Protein AF-A0A3V3GNU5-F1 (afdb_monomer_lite)

Structure (mmCIF, N/CA/C/O backbone):
data_AF-A0A3V3GNU5-F1
#
_entry.id   AF-A0A3V3GNU5-F1
#
loop_
_atom_site.group_PDB
_atom_site.id
_atom_site.type_symbol
_atom_site.label_atom_id
_atom_site.label_alt_id
_atom_site.label_comp_id
_atom_site.label_asym_id
_atom_site.label_entity_id
_atom_site.label_seq_id
_atom_site.pdbx_PDB_ins_code
_atom_site.Cartn_x
_atom_site.Cartn_y
_atom_site.Cartn_z
_atom_site.occupancy
_atom_site.B_iso_or_equiv
_atom_site.auth_seq_id
_atom_site.auth_comp_id
_atom_site.auth_asym_id
_atom_site.auth_atom_id
_atom_site.pdbx_PDB_model_num
ATOM 1 N N . MET A 1 1 ? -34.454 -14.875 -0.988 1.00 63.06 1 MET A N 1
ATOM 2 C CA . MET A 1 1 ? -33.173 -14.876 -0.241 1.00 63.06 1 MET A CA 1
ATOM 3 C C . MET A 1 1 ? -32.065 -14.108 -0.968 1.00 63.06 1 MET A C 1
ATOM 5 O O . MET A 1 1 ? -31.448 -13.253 -0.353 1.00 63.06 1 MET A O 1
ATOM 9 N N . TRP A 1 2 ? -31.882 -14.303 -2.279 1.00 71.31 2 TRP A N 1
ATOM 10 C CA . TRP A 1 2 ? -30.849 -13.637 -3.097 1.00 71.31 2 TRP A CA 1
ATOM 11 C C . TRP A 1 2 ? -30.846 -12.102 -3.093 1.00 71.31 2 TRP A C 1
ATOM 13 O O . TRP A 1 2 ? -29.785 -11.491 -3.076 1.00 71.31 2 TRP A O 1
ATOM 23 N N . ARG A 1 3 ? -32.023 -11.467 -3.045 1.00 79.31 3 ARG A N 1
ATOM 24 C CA . ARG A 1 3 ? -32.149 -9.998 -3.030 1.00 79.31 3 ARG A CA 1
ATOM 25 C C . ARG A 1 3 ? -31.471 -9.348 -1.818 1.00 79.31 3 ARG A C 1
ATOM 27 O O . ARG A 1 3 ? -30.865 -8.295 -1.956 1.00 79.31 3 ARG A O 1
ATOM 34 N N . LYS A 1 4 ? -31.556 -10.004 -0.655 1.00 80.81 4 LYS A N 1
ATOM 35 C CA . LYS A 1 4 ? -30.975 -9.520 0.603 1.00 80.81 4 LYS A CA 1
ATOM 36 C C . LYS A 1 4 ? -29.449 -9.646 0.588 1.00 80.81 4 LYS A C 1
ATOM 38 O O . LYS A 1 4 ? -28.765 -8.684 0.896 1.00 80.81 4 LYS A O 1
ATOM 43 N N . VAL A 1 5 ? -28.937 -10.780 0.105 1.00 81.62 5 VAL A N 1
ATOM 44 C CA . VAL A 1 5 ? -27.493 -11.013 -0.078 1.00 81.62 5 VAL A CA 1
ATOM 45 C C . VAL A 1 5 ? -26.883 -10.007 -1.062 1.00 81.62 5 VAL A C 1
ATOM 47 O O . VAL A 1 5 ? -25.826 -9.451 -0.794 1.00 81.62 5 VAL A O 1
ATOM 50 N N . LEU A 1 6 ? -27.566 -9.712 -2.175 1.00 79.62 6 LEU A N 1
ATOM 51 C CA . LEU A 1 6 ? -27.132 -8.695 -3.143 1.00 79.62 6 LEU A CA 1
ATOM 52 C C . LEU A 1 6 ? -27.126 -7.276 -2.557 1.00 79.62 6 LEU A C 1
ATOM 54 O O . LEU A 1 6 ? -26.189 -6.521 -2.807 1.00 79.62 6 LEU A O 1
ATOM 58 N N . GLN A 1 7 ? -28.140 -6.912 -1.767 1.00 81.44 7 GLN A N 1
ATOM 59 C CA . GLN A 1 7 ? -28.163 -5.623 -1.067 1.00 81.44 7 GLN A CA 1
ATOM 60 C C . GLN A 1 7 ? -27.045 -5.510 -0.027 1.00 81.44 7 GLN A C 1
ATOM 62 O O . GLN A 1 7 ? -26.388 -4.476 0.046 1.00 81.44 7 GLN A O 1
ATOM 67 N N . GLU A 1 8 ? -26.802 -6.565 0.750 1.00 79.69 8 GLU A N 1
ATOM 68 C CA . GLU A 1 8 ? -25.730 -6.600 1.748 1.00 79.69 8 GLU A CA 1
ATOM 69 C C . GLU A 1 8 ? -24.344 -6.538 1.089 1.00 79.69 8 GLU A C 1
ATOM 71 O O . GLU A 1 8 ? -23.485 -5.790 1.554 1.00 79.69 8 GLU A O 1
ATOM 76 N N . ALA A 1 9 ? -24.142 -7.232 -0.035 1.00 74.69 9 ALA A N 1
ATOM 77 C CA . ALA A 1 9 ? -22.909 -7.159 -0.818 1.00 74.69 9 ALA A CA 1
ATOM 78 C C . ALA A 1 9 ? -22.677 -5.75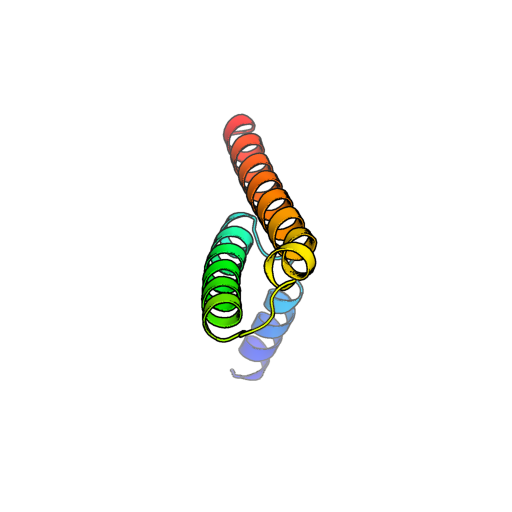7 -1.409 1.00 74.69 9 ALA A C 1
ATOM 80 O O . ALA A 1 9 ? -21.575 -5.221 -1.299 1.00 74.69 9 ALA A O 1
ATOM 81 N N . GLY A 1 10 ? -23.718 -5.131 -1.971 1.00 75.75 10 GLY A N 1
ATOM 82 C CA . GLY A 1 10 ? -23.641 -3.762 -2.491 1.00 75.75 10 GLY A CA 1
ATOM 83 C C . GLY A 1 10 ? -23.376 -2.718 -1.401 1.00 75.75 10 GLY A C 1
ATOM 84 O O . GLY A 1 10 ? -22.609 -1.780 -1.605 1.00 75.75 10 GLY A O 1
ATOM 85 N N . ALA A 1 11 ? -23.952 -2.898 -0.211 1.00 74.00 11 ALA A N 1
ATOM 86 C CA . ALA A 1 11 ? -23.671 -2.041 0.939 1.00 74.00 11 ALA A CA 1
ATOM 87 C C . ALA A 1 11 ? -22.253 -2.264 1.495 1.0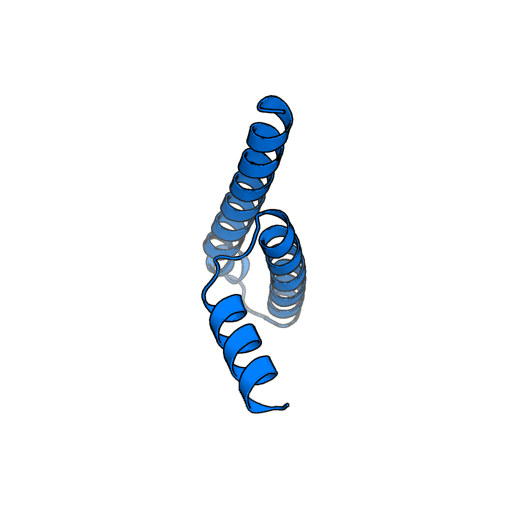0 74.00 11 ALA A C 1
ATOM 89 O O . ALA A 1 11 ? -21.605 -1.319 1.943 1.00 74.00 11 ALA A O 1
ATOM 90 N N . ALA A 1 12 ? -21.745 -3.499 1.460 1.00 65.69 12 ALA A N 1
ATOM 91 C CA . ALA A 1 12 ? -20.382 -3.813 1.873 1.00 65.69 12 ALA A CA 1
ATOM 92 C C . ALA A 1 12 ? -19.339 -3.213 0.919 1.00 65.69 12 ALA A C 1
ATOM 94 O O . ALA A 1 12 ? -18.342 -2.675 1.393 1.00 65.69 12 ALA A O 1
ATOM 95 N N . SER A 1 13 ? -19.591 -3.217 -0.396 1.00 67.81 13 SER A N 1
ATOM 96 C CA . SER A 1 13 ? -18.681 -2.614 -1.383 1.00 67.81 13 SER A CA 1
ATOM 97 C C . SER A 1 13 ? -18.598 -1.088 -1.300 1.00 67.81 13 SER A C 1
ATOM 99 O O . SER A 1 13 ? -17.669 -0.498 -1.838 1.00 67.81 13 SER A O 1
ATOM 101 N N . GLN A 1 14 ? -19.567 -0.440 -0.648 1.00 77.38 14 GLN A N 1
ATOM 102 C CA . GLN A 1 14 ? -19.572 1.011 -0.432 1.00 77.38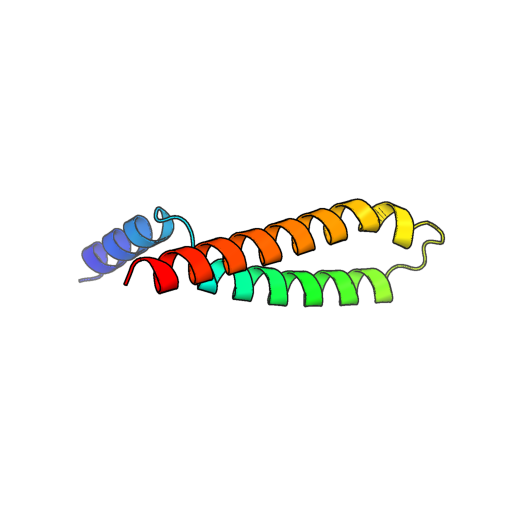 14 GLN A CA 1
ATOM 103 C C . GLN A 1 14 ? -18.759 1.436 0.794 1.00 77.38 14 GLN A C 1
ATOM 105 O O . GLN A 1 14 ? -18.474 2.622 0.959 1.00 77.38 14 GLN A O 1
ATOM 110 N N . LYS A 1 15 ? -18.390 0.496 1.672 1.00 80.44 15 LYS A N 1
ATOM 111 C CA . LYS A 1 15 ? -17.564 0.816 2.835 1.00 80.44 15 LYS A CA 1
ATOM 112 C C . LYS A 1 15 ? -16.107 0.950 2.393 1.00 80.44 15 LYS A C 1
ATOM 114 O O . LYS A 1 15 ? -15.617 0.080 1.673 1.00 80.44 15 LYS A O 1
ATOM 119 N N . PRO A 1 16 ? -15.395 2.002 2.831 1.00 84.12 16 PRO A N 1
ATOM 120 C CA . PRO A 1 16 ? -13.967 2.090 2.582 1.00 84.12 16 PRO A CA 1
ATOM 121 C C . PRO A 1 16 ? -13.264 0.888 3.220 1.00 84.12 16 PRO A C 1
ATOM 123 O O . PRO A 1 16 ? -13.611 0.473 4.329 1.00 84.12 16 PRO A O 1
ATOM 126 N N . ALA A 1 17 ? -12.276 0.338 2.513 1.00 89.50 17 ALA A N 1
ATOM 127 C CA . ALA A 1 17 ? -11.483 -0.780 3.007 1.00 89.50 17 ALA A CA 1
ATOM 128 C C . ALA A 1 17 ? -10.842 -0.426 4.357 1.00 89.50 17 ALA A C 1
ATOM 130 O O . ALA A 1 17 ? -10.274 0.664 4.517 1.00 89.50 17 ALA A O 1
ATOM 131 N N . THR A 1 18 ? -10.910 -1.350 5.318 1.00 92.94 18 THR A N 1
ATOM 132 C CA . THR A 1 18 ? -10.253 -1.158 6.616 1.00 92.94 18 THR A CA 1
ATOM 133 C C . THR A 1 18 ? -8.736 -1.056 6.433 1.00 92.94 18 THR A C 1
ATOM 135 O O . THR A 1 18 ? -8.205 -1.525 5.420 1.00 92.94 18 THR A O 1
ATOM 138 N N . PRO A 1 19 ? -8.000 -0.472 7.392 1.00 95.06 19 PRO A N 1
ATOM 139 C CA . PRO A 1 19 ? -6.543 -0.409 7.313 1.00 95.06 19 PRO A CA 1
ATOM 140 C C . PRO A 1 19 ? -5.887 -1.777 7.059 1.00 95.06 19 PRO A C 1
ATOM 142 O O . PRO A 1 19 ? -4.982 -1.876 6.239 1.00 95.06 19 PRO A O 1
ATOM 145 N N . GLU A 1 20 ? -6.388 -2.848 7.680 1.00 95.38 20 GLU A N 1
ATOM 146 C CA . GLU A 1 20 ? -5.897 -4.219 7.488 1.00 95.38 20 GLU A CA 1
ATOM 147 C C . GLU A 1 20 ? -6.164 -4.733 6.073 1.00 95.38 20 GLU A C 1
ATOM 149 O O . GLU A 1 20 ? -5.281 -5.315 5.447 1.00 95.38 20 GLU A O 1
ATOM 154 N N . GLN A 1 21 ? -7.365 -4.483 5.543 1.00 94.00 21 GLN A N 1
ATOM 155 C CA . GLN A 1 21 ? -7.702 -4.842 4.166 1.00 94.00 21 GLN A CA 1
ATOM 156 C C . GLN A 1 21 ? -6.801 -4.107 3.172 1.00 94.00 21 GLN A C 1
ATOM 158 O O . GLN A 1 21 ? -6.312 -4.718 2.225 1.00 94.00 21 GLN A O 1
ATOM 163 N N . ARG A 1 22 ? -6.512 -2.821 3.412 1.00 95.25 22 ARG A N 1
ATOM 164 C CA . ARG A 1 22 ? -5.582 -2.059 2.568 1.00 95.25 22 ARG A CA 1
ATOM 165 C C . ARG A 1 22 ? -4.168 -2.633 2.610 1.00 95.25 22 ARG A C 1
ATOM 167 O O . ARG A 1 22 ? -3.538 -2.704 1.563 1.00 95.25 22 ARG A O 1
ATOM 174 N N . LEU A 1 23 ? -3.684 -3.094 3.766 1.00 96.06 23 LEU A N 1
ATOM 175 C CA . LEU A 1 23 ? -2.369 -3.746 3.862 1.00 96.06 23 LEU A CA 1
ATOM 176 C C . LEU A 1 23 ? -2.292 -5.031 3.030 1.00 96.06 23 LEU A C 1
ATOM 178 O O . LEU A 1 23 ? -1.292 -5.242 2.348 1.00 96.06 23 LEU A O 1
ATOM 182 N N . ILE A 1 24 ? -3.349 -5.847 3.028 1.00 95.56 24 ILE A N 1
ATOM 183 C CA . ILE A 1 24 ? -3.432 -7.033 2.159 1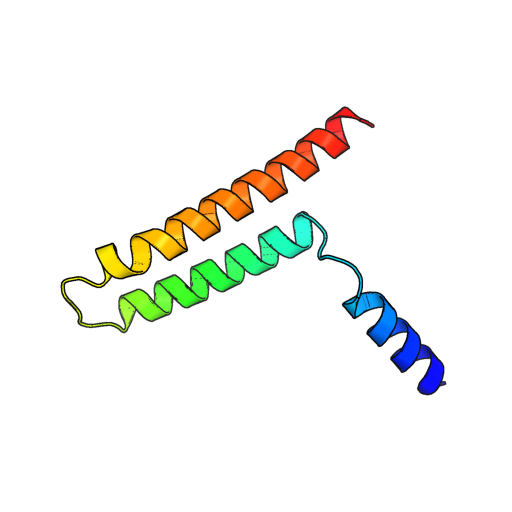.00 95.56 24 ILE A CA 1
ATOM 184 C C . ILE A 1 24 ? -3.386 -6.608 0.684 1.00 95.56 24 ILE A C 1
ATOM 186 O O . ILE A 1 24 ? -2.580 -7.126 -0.084 1.00 95.56 24 ILE A O 1
ATOM 190 N N . MET A 1 25 ? -4.182 -5.604 0.302 1.00 93.50 25 MET A N 1
ATOM 191 C CA . MET A 1 25 ? -4.205 -5.087 -1.071 1.00 93.50 25 MET A CA 1
ATOM 192 C C . MET A 1 25 ? -2.841 -4.531 -1.514 1.00 93.50 25 MET A C 1
ATOM 194 O O . MET A 1 25 ? -2.428 -4.759 -2.651 1.00 93.50 25 MET A O 1
ATOM 198 N N . TYR A 1 26 ? -2.121 -3.821 -0.639 1.00 96.44 26 TYR A N 1
ATOM 199 C CA . TYR A 1 26 ? -0.774 -3.325 -0.939 1.00 96.44 26 TYR A CA 1
ATOM 200 C C . TYR A 1 26 ? 0.239 -4.465 -1.081 1.00 96.44 26 TYR A C 1
ATOM 202 O O . TYR A 1 26 ? 1.071 -4.414 -1.987 1.00 96.44 26 TYR A O 1
ATOM 210 N N . ALA A 1 27 ? 0.146 -5.516 -0.262 1.00 94.44 27 ALA A N 1
ATOM 211 C CA . ALA A 1 27 ? 0.999 -6.695 -0.395 1.00 94.44 27 ALA A CA 1
ATOM 212 C C . ALA A 1 27 ? 0.792 -7.402 -1.748 1.00 94.44 27 ALA A C 1
ATOM 214 O O . ALA A 1 27 ? 1.768 -7.719 -2.437 1.00 94.44 27 ALA A O 1
ATOM 215 N N . ASP A 1 28 ? -0.462 -7.571 -2.174 1.00 94.62 28 ASP A N 1
ATOM 216 C CA . ASP A 1 28 ? -0.793 -8.142 -3.483 1.00 94.62 28 ASP A CA 1
ATOM 217 C C . ASP A 1 28 ? -0.266 -7.267 -4.628 1.00 94.62 28 ASP A C 1
ATOM 219 O O . ASP A 1 28 ? 0.393 -7.757 -5.554 1.00 94.62 28 ASP A O 1
ATOM 223 N N . LEU A 1 29 ? -0.490 -5.951 -4.545 1.00 92.56 29 LEU A N 1
ATOM 224 C CA . LEU A 1 29 ? -0.017 -4.997 -5.546 1.00 92.56 29 LEU A CA 1
ATOM 225 C C . LEU A 1 29 ? 1.514 -4.987 -5.639 1.00 92.56 29 LEU A C 1
ATOM 227 O O . LEU A 1 29 ? 2.056 -5.007 -6.743 1.00 92.56 29 LEU A O 1
ATOM 231 N N . ARG A 1 30 ? 2.223 -5.040 -4.507 1.00 94.50 30 ARG A N 1
ATOM 232 C CA . ARG A 1 30 ? 3.687 -5.169 -4.460 1.00 94.50 30 ARG A CA 1
ATOM 233 C C . ARG A 1 30 ? 4.145 -6.405 -5.237 1.00 94.50 30 ARG A C 1
ATOM 235 O O . ARG A 1 30 ? 5.036 -6.291 -6.076 1.00 94.50 30 ARG A O 1
ATOM 242 N N . GLY A 1 31 ? 3.486 -7.551 -5.053 1.00 91.69 31 GLY A N 1
ATOM 243 C CA . GLY A 1 31 ? 3.768 -8.773 -5.815 1.00 91.69 31 GLY A CA 1
ATOM 244 C C . GLY A 1 31 ? 3.550 -8.625 -7.328 1.00 91.69 31 GLY A C 1
ATOM 245 O O . GLY A 1 31 ? 4.377 -9.082 -8.124 1.00 91.69 31 GLY A O 1
ATOM 246 N N . VAL A 1 32 ? 2.469 -7.956 -7.742 1.00 89.25 32 VAL A N 1
ATOM 247 C CA . VAL A 1 32 ? 2.191 -7.652 -9.159 1.00 89.25 32 VAL A CA 1
ATOM 248 C C . VAL A 1 32 ? 3.279 -6.756 -9.752 1.00 89.25 32 VAL A C 1
ATOM 250 O O . VAL A 1 32 ? 3.821 -7.065 -10.815 1.00 89.25 32 VAL A O 1
ATOM 253 N N . LEU A 1 33 ? 3.645 -5.682 -9.054 1.00 89.69 33 LEU A N 1
ATOM 254 C CA . LEU A 1 33 ? 4.661 -4.733 -9.507 1.00 89.69 33 LEU A CA 1
ATOM 255 C C . LEU A 1 33 ? 6.042 -5.389 -9.605 1.00 89.69 33 LEU A C 1
ATOM 257 O O . LEU A 1 33 ? 6.752 -5.171 -10.586 1.00 89.69 33 LEU A O 1
ATOM 261 N N . THR A 1 34 ? 6.411 -6.259 -8.661 1.00 90.50 34 THR A N 1
ATOM 262 C CA . THR A 1 34 ? 7.660 -7.032 -8.738 1.00 90.50 34 THR A CA 1
ATOM 263 C C . THR A 1 34 ? 7.701 -7.914 -9.989 1.00 90.50 34 THR A C 1
ATOM 265 O O . THR A 1 34 ? 8.707 -7.916 -10.704 1.00 90.50 34 THR A O 1
ATOM 268 N N . LYS A 1 35 ? 6.604 -8.613 -10.315 1.00 87.38 35 LYS A N 1
ATOM 269 C CA . LYS A 1 35 ? 6.505 -9.408 -11.553 1.00 87.38 35 LYS A CA 1
ATOM 270 C C . LYS A 1 35 ? 6.594 -8.528 -12.803 1.00 87.38 35 LYS A C 1
ATOM 272 O O . LYS A 1 35 ? 7.304 -8.876 -13.744 1.00 87.38 35 LYS A O 1
ATOM 277 N N . ALA A 1 36 ? 5.919 -7.379 -12.810 1.00 84.31 36 ALA A N 1
ATOM 278 C CA . ALA A 1 36 ? 5.966 -6.431 -13.922 1.00 84.31 36 ALA A CA 1
ATOM 279 C C . ALA A 1 36 ? 7.395 -5.916 -14.171 1.00 84.31 36 ALA A C 1
ATOM 281 O O . ALA A 1 36 ? 7.865 -5.903 -15.311 1.00 84.31 36 ALA A O 1
ATOM 282 N N . VAL A 1 37 ? 8.128 -5.574 -13.107 1.00 85.44 37 VAL A N 1
ATOM 283 C CA . VAL A 1 37 ? 9.529 -5.137 -13.195 1.00 85.44 37 VAL A CA 1
ATOM 284 C C . VAL A 1 37 ? 10.429 -6.245 -13.740 1.00 85.44 37 VAL A C 1
ATOM 286 O O . VAL A 1 37 ? 11.275 -5.962 -14.592 1.00 85.44 37 VAL A O 1
ATOM 289 N N . ALA A 1 38 ? 10.257 -7.491 -13.292 1.00 84.19 38 ALA A N 1
ATOM 290 C CA . ALA A 1 38 ? 11.037 -8.630 -13.783 1.00 84.19 38 ALA A CA 1
ATOM 291 C C . ALA A 1 38 ? 10.816 -8.880 -15.285 1.00 84.19 38 ALA A C 1
ATOM 293 O O . ALA A 1 38 ? 11.769 -9.151 -16.014 1.00 84.19 38 ALA A O 1
ATOM 294 N N . ASN A 1 39 ? 9.582 -8.703 -15.761 1.00 81.81 39 ASN A N 1
ATOM 295 C CA . ASN A 1 39 ? 9.210 -8.945 -17.156 1.00 81.81 39 ASN A CA 1
ATOM 296 C C . ASN A 1 39 ? 9.491 -7.763 -18.102 1.00 81.81 39 ASN A C 1
ATOM 298 O O . ASN A 1 39 ? 9.395 -7.914 -19.318 1.00 81.81 39 ASN A O 1
ATOM 302 N N . THR A 1 40 ? 9.868 -6.594 -17.577 1.00 77.62 40 THR A N 1
ATOM 303 C CA . THR A 1 40 ? 10.141 -5.400 -18.390 1.00 77.62 40 THR A CA 1
ATOM 304 C C . THR A 1 40 ? 11.640 -5.266 -18.682 1.00 77.62 40 THR A C 1
ATOM 306 O O . THR A 1 40 ? 12.457 -5.145 -17.764 1.00 77.62 40 THR A O 1
ATOM 309 N N . ARG A 1 41 ? 12.021 -5.239 -19.967 1.00 74.00 41 ARG A N 1
ATOM 310 C CA . ARG A 1 41 ? 13.421 -5.112 -20.440 1.00 74.00 41 ARG A CA 1
ATOM 311 C C . ARG A 1 41 ? 13.914 -3.660 -20.592 1.00 74.00 41 ARG A C 1
ATOM 313 O O . ARG A 1 41 ? 14.905 -3.425 -21.268 1.00 74.00 41 ARG A O 1
ATOM 320 N N . HIS A 1 42 ? 13.233 -2.688 -19.983 1.00 79.31 42 HIS A N 1
ATOM 321 C CA . HIS A 1 42 ? 13.523 -1.264 -20.177 1.00 79.31 42 HIS A CA 1
ATOM 322 C C . HIS A 1 42 ? 14.535 -0.712 -19.162 1.00 79.31 42 HIS A C 1
ATOM 324 O O . HIS A 1 42 ? 14.433 -0.960 -17.961 1.00 79.31 42 HIS A O 1
ATOM 330 N N . ASN A 1 43 ? 15.471 0.096 -19.651 1.00 71.44 43 ASN A N 1
ATOM 331 C CA . ASN A 1 43 ? 16.627 0.633 -18.927 1.00 71.44 43 ASN A CA 1
ATOM 332 C C . ASN A 1 43 ? 16.191 1.646 -17.851 1.00 71.44 43 ASN A C 1
ATOM 334 O O . ASN A 1 43 ? 16.767 1.705 -16.773 1.00 71.44 43 ASN A O 1
ATOM 338 N N . GLN A 1 44 ? 15.123 2.401 -18.132 1.00 72.94 44 GLN A N 1
ATOM 339 C CA . GLN A 1 44 ? 14.545 3.423 -17.243 1.00 72.94 44 GLN A CA 1
ATOM 340 C C . GLN A 1 44 ? 13.355 2.911 -16.410 1.00 72.94 44 GLN A C 1
ATOM 342 O O . GLN A 1 44 ? 12.626 3.694 -15.806 1.00 72.94 44 GLN A O 1
ATOM 347 N N . LYS A 1 45 ? 13.122 1.589 -16.359 1.00 79.31 45 LYS A N 1
ATOM 348 C CA . LYS A 1 45 ? 11.970 1.029 -15.626 1.00 79.31 45 LYS A CA 1
ATOM 349 C C . LYS A 1 45 ? 11.998 1.357 -14.133 1.00 79.31 45 LYS A C 1
ATOM 351 O O . LYS A 1 45 ? 10.947 1.533 -13.534 1.00 79.31 45 LYS A O 1
ATOM 356 N N . ALA A 1 46 ? 13.189 1.428 -13.537 1.00 75.44 46 ALA A N 1
ATOM 357 C CA . ALA A 1 46 ? 13.338 1.732 -12.118 1.00 75.44 46 ALA A CA 1
ATOM 358 C C . ALA A 1 46 ? 12.827 3.145 -11.800 1.00 75.44 46 ALA A C 1
ATOM 360 O O . ALA A 1 46 ? 12.092 3.331 -10.837 1.00 75.44 46 ALA A O 1
ATOM 361 N N . GLU A 1 47 ? 13.149 4.107 -12.664 1.00 77.44 47 GLU A N 1
ATOM 362 C CA . GLU A 1 47 ? 12.739 5.504 -12.537 1.00 77.44 47 GLU A CA 1
ATOM 363 C C . GLU A 1 47 ? 11.235 5.671 -12.792 1.00 77.44 47 GLU A C 1
ATOM 365 O O . GLU A 1 47 ? 10.533 6.287 -11.994 1.00 77.44 47 GLU A O 1
ATOM 370 N N . ALA A 1 48 ? 10.703 5.003 -13.822 1.00 77.94 48 ALA A N 1
ATOM 371 C CA . ALA A 1 48 ? 9.266 4.983 -14.106 1.00 77.94 48 ALA A CA 1
ATOM 372 C C . ALA A 1 48 ? 8.434 4.365 -12.963 1.00 77.94 48 ALA A C 1
ATOM 374 O O . ALA A 1 48 ? 7.311 4.792 -12.700 1.00 77.94 48 ALA A O 1
ATOM 375 N N . MET A 1 49 ? 8.984 3.374 -12.258 1.00 87.12 49 MET A N 1
ATOM 376 C CA . MET A 1 49 ? 8.30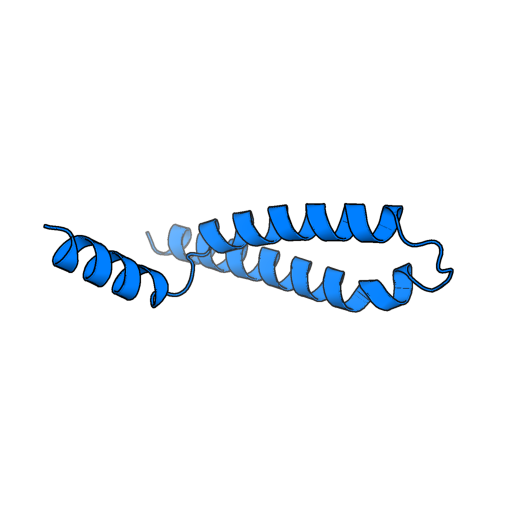7 2.702 -11.146 1.00 87.12 49 MET A CA 1
ATOM 377 C C . MET A 1 49 ? 8.483 3.416 -9.803 1.00 87.12 49 MET A C 1
ATOM 379 O O . MET A 1 49 ? 7.746 3.113 -8.865 1.00 87.12 49 MET A O 1
ATOM 383 N N . ALA A 1 50 ? 9.427 4.356 -9.690 1.00 87.00 50 ALA A N 1
ATOM 384 C CA . ALA A 1 50 ? 9.767 5.011 -8.427 1.00 87.00 50 ALA A CA 1
ATOM 385 C C . ALA A 1 50 ? 8.553 5.697 -7.783 1.00 87.00 50 ALA A C 1
ATOM 387 O O . ALA A 1 50 ? 8.334 5.579 -6.577 1.00 87.00 50 ALA A O 1
ATOM 388 N N . TYR A 1 51 ? 7.718 6.348 -8.598 1.00 87.81 51 TYR A N 1
ATOM 389 C CA . TYR A 1 51 ? 6.483 6.974 -8.130 1.00 87.81 51 TYR A CA 1
ATOM 390 C C . TYR A 1 51 ? 5.505 5.957 -7.528 1.00 87.81 51 TYR A C 1
ATOM 392 O O . TYR A 1 51 ? 4.963 6.178 -6.447 1.00 87.81 51 TYR A O 1
ATOM 400 N N . ILE A 1 52 ? 5.316 4.818 -8.200 1.00 90.12 52 ILE A N 1
ATOM 401 C CA . ILE A 1 52 ? 4.379 3.778 -7.760 1.00 90.12 52 ILE A CA 1
ATOM 402 C C . ILE A 1 52 ? 4.861 3.150 -6.451 1.00 90.12 52 ILE A C 1
ATOM 404 O O . ILE A 1 52 ? 4.063 2.950 -5.536 1.00 90.12 52 ILE A O 1
ATOM 408 N N . TRP A 1 53 ? 6.164 2.887 -6.331 1.00 92.88 53 TRP A N 1
ATOM 409 C CA . TRP A 1 53 ? 6.746 2.372 -5.094 1.00 92.88 53 TRP A CA 1
ATOM 410 C C . TRP A 1 53 ? 6.595 3.354 -3.931 1.00 92.88 53 TRP A C 1
ATOM 412 O O . TRP A 1 53 ? 6.150 2.955 -2.858 1.00 92.88 53 TRP A O 1
ATOM 422 N N . SER A 1 54 ? 6.874 4.639 -4.159 1.00 92.81 54 SER A N 1
ATOM 423 C CA . SER A 1 54 ? 6.697 5.689 -3.149 1.00 92.81 54 SER A CA 1
ATOM 424 C C . SER A 1 54 ? 5.241 5.803 -2.682 1.00 92.81 54 SER A C 1
ATOM 426 O O . SER A 1 54 ? 4.966 5.866 -1.482 1.00 92.81 54 SER A O 1
ATOM 428 N N . TRP A 1 55 ? 4.290 5.756 -3.620 1.00 93.31 55 TRP A N 1
ATOM 429 C CA . TRP A 1 55 ? 2.861 5.766 -3.307 1.00 93.31 55 TRP A CA 1
ATOM 430 C C . TRP A 1 55 ? 2.443 4.549 -2.470 1.00 93.31 55 TRP A C 1
ATOM 432 O O . TRP A 1 55 ? 1.730 4.699 -1.476 1.00 93.31 55 TRP A O 1
ATOM 442 N N . LEU A 1 56 ? 2.934 3.359 -2.828 1.00 95.44 56 LEU A N 1
ATOM 443 C CA . LEU A 1 56 ? 2.659 2.122 -2.101 1.00 95.44 56 LEU A CA 1
ATOM 444 C C . LEU A 1 56 ? 3.186 2.185 -0.658 1.00 95.44 56 LEU A C 1
ATOM 446 O O . LEU A 1 56 ? 2.445 1.906 0.283 1.00 95.44 56 LEU A O 1
ATOM 45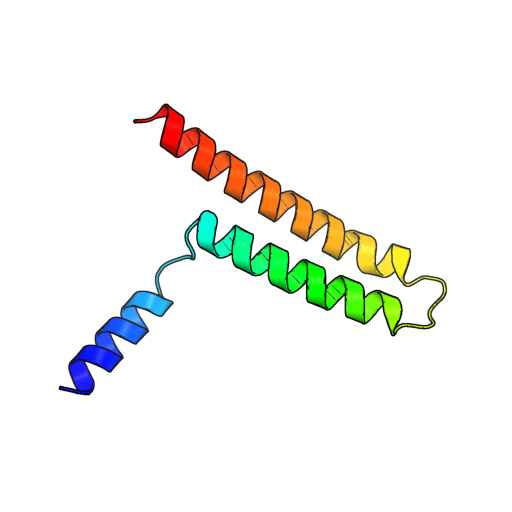0 N N . GLU A 1 57 ? 4.433 2.620 -0.466 1.00 95.38 57 GLU A N 1
ATOM 451 C CA . GLU A 1 57 ? 5.038 2.765 0.864 1.00 95.38 57 GLU A CA 1
ATOM 452 C C . GLU A 1 57 ? 4.315 3.803 1.732 1.00 95.38 57 GLU A C 1
ATOM 454 O O . GLU A 1 57 ? 4.131 3.602 2.937 1.00 95.38 57 GLU A O 1
ATOM 459 N N . ALA A 1 58 ? 3.888 4.921 1.138 1.00 95.38 58 ALA A N 1
ATOM 460 C CA . ALA A 1 58 ? 3.095 5.924 1.840 1.00 95.38 58 ALA A CA 1
ATOM 461 C C . ALA A 1 58 ? 1.748 5.345 2.305 1.00 95.38 58 ALA A C 1
ATOM 463 O O . ALA A 1 58 ? 1.358 5.550 3.458 1.00 95.38 58 ALA A O 1
ATOM 464 N N . GLY A 1 59 ? 1.081 4.571 1.444 1.00 94.69 59 GLY A N 1
ATOM 465 C CA . GLY A 1 59 ? -0.170 3.884 1.759 1.00 94.69 59 GLY A CA 1
ATOM 466 C C . GLY A 1 59 ? -0.026 2.852 2.881 1.00 94.69 59 GLY A C 1
ATOM 467 O O . GLY A 1 59 ? -0.830 2.851 3.819 1.00 94.69 59 GLY A O 1
ATOM 468 N N . GLU A 1 60 ? 1.015 2.014 2.829 1.00 96.69 60 GLU A N 1
ATOM 469 C CA . GLU A 1 60 ? 1.343 1.038 3.880 1.00 96.69 60 GLU A CA 1
ATOM 470 C C . GLU A 1 60 ? 1.583 1.745 5.226 1.00 96.69 60 GLU A C 1
ATOM 472 O O . GLU A 1 60 ? 1.011 1.368 6.254 1.00 96.69 60 GLU A O 1
ATOM 477 N N . ARG A 1 61 ? 2.371 2.830 5.222 1.00 96.75 61 ARG A N 1
ATOM 478 C CA . ARG A 1 61 ? 2.662 3.622 6.425 1.00 96.75 61 ARG A CA 1
ATOM 479 C C . ARG A 1 61 ? 1.403 4.248 7.018 1.00 96.75 61 ARG A C 1
ATOM 481 O O . ARG A 1 61 ? 1.228 4.214 8.237 1.00 96.75 61 ARG A O 1
ATOM 488 N N . GLN A 1 62 ? 0.532 4.802 6.177 1.00 96.56 62 GLN A N 1
ATOM 489 C CA . GLN A 1 62 ? -0.725 5.398 6.619 1.00 96.56 62 GLN A CA 1
ATOM 490 C C . GLN A 1 62 ? -1.635 4.349 7.272 1.00 96.56 62 GLN A C 1
ATOM 492 O O . GLN A 1 62 ? -2.100 4.561 8.391 1.00 96.56 62 GLN A O 1
ATOM 497 N N . ALA A 1 63 ? -1.838 3.197 6.626 1.00 95.94 63 ALA A N 1
ATOM 498 C CA . ALA A 1 63 ? -2.667 2.123 7.170 1.00 95.94 63 ALA A CA 1
ATOM 499 C C . ALA A 1 63 ? -2.134 1.613 8.522 1.00 95.94 63 ALA A C 1
ATOM 501 O O . ALA A 1 63 ? -2.892 1.487 9.483 1.00 95.94 63 ALA A O 1
ATOM 502 N N . MET A 1 64 ? -0.818 1.414 8.640 1.00 96.44 64 MET A N 1
ATOM 503 C CA . MET A 1 64 ? -0.188 1.045 9.913 1.00 96.44 64 MET A CA 1
ATOM 504 C C . MET A 1 64 ? -0.361 2.120 10.994 1.00 96.44 64 MET A C 1
ATOM 506 O O . MET A 1 64 ? -0.551 1.792 12.165 1.00 96.44 64 MET A O 1
ATOM 510 N N . SER A 1 65 ? -0.291 3.402 10.626 1.00 96.69 65 SER A N 1
ATOM 511 C CA . SER A 1 65 ? -0.515 4.513 11.556 1.00 96.69 65 SER A CA 1
ATOM 512 C C . SER A 1 65 ? -1.946 4.514 12.094 1.00 96.69 65 SER A C 1
ATOM 514 O O . SER A 1 65 ? -2.143 4.649 13.299 1.00 96.69 65 SER A O 1
ATOM 516 N N . GLU A 1 66 ? -2.938 4.299 11.228 1.00 95.50 66 GLU A N 1
ATOM 517 C CA . GLU A 1 66 ? -4.350 4.210 11.619 1.00 95.50 66 GLU A CA 1
ATOM 518 C C . GLU A 1 66 ? -4.606 3.040 12.585 1.00 95.50 66 GLU A C 1
ATOM 520 O O . GLU A 1 66 ? -5.300 3.212 13.589 1.00 95.50 66 GLU A O 1
ATOM 525 N N . ILE A 1 67 ? -3.990 1.873 12.347 1.00 95.50 67 ILE A N 1
ATOM 526 C CA . ILE A 1 67 ? -4.068 0.722 13.267 1.00 95.50 67 ILE A CA 1
ATOM 527 C C . ILE A 1 67 ? -3.484 1.088 14.633 1.00 95.50 67 ILE A C 1
ATOM 529 O O . ILE A 1 67 ? -4.149 0.906 15.653 1.00 95.50 67 ILE A O 1
ATOM 533 N N . LYS A 1 68 ? -2.276 1.667 14.657 1.00 95.06 68 LYS A N 1
ATOM 534 C CA . LYS A 1 68 ? -1.603 2.076 15.901 1.00 95.06 68 LYS A CA 1
ATOM 535 C C . LYS A 1 68 ? -2.399 3.119 16.680 1.00 95.06 68 LYS A C 1
ATOM 537 O O . LYS A 1 68 ? -2.457 3.057 17.904 1.00 95.06 68 LYS A O 1
ATOM 542 N N . GLN A 1 69 ? -2.994 4.094 15.996 1.00 94.06 69 GLN A N 1
ATOM 543 C CA . GLN A 1 69 ? -3.849 5.096 16.636 1.00 94.06 69 GLN A CA 1
ATOM 544 C C . GLN A 1 69 ? -5.080 4.439 17.262 1.00 94.06 69 GLN A C 1
ATOM 546 O O . GLN A 1 69 ? -5.377 4.696 18.424 1.00 94.06 69 GLN A O 1
ATOM 551 N N . ARG A 1 70 ? -5.735 3.524 16.538 1.00 91.69 70 ARG A N 1
ATOM 552 C CA . ARG A 1 70 ? -6.884 2.770 17.052 1.00 91.69 70 ARG A CA 1
ATOM 553 C C . ARG A 1 70 ? -6.535 1.925 18.278 1.00 91.69 70 ARG A C 1
ATOM 555 O O . ARG A 1 70 ? -7.364 1.806 19.170 1.00 91.69 70 ARG A O 1
ATOM 562 N N . GLU A 1 71 ? -5.346 1.328 18.322 1.00 90.19 71 GLU A N 1
ATOM 563 C CA . GLU A 1 71 ? -4.866 0.564 19.483 1.00 90.19 71 GLU A CA 1
ATOM 564 C C . GLU A 1 71 ? -4.575 1.449 20.696 1.00 90.19 71 GLU A C 1
ATOM 566 O O . GLU A 1 71 ? -4.873 1.050 21.811 1.00 90.19 71 GLU A O 1
ATOM 571 N N . ARG A 1 72 ? -4.042 2.659 20.491 1.00 86.94 72 ARG A N 1
ATOM 572 C CA . ARG A 1 72 ? -3.782 3.623 21.576 1.00 86.94 72 ARG A CA 1
ATOM 573 C C . ARG A 1 72 ? -5.047 4.240 22.170 1.00 86.94 72 ARG A C 1
ATOM 575 O O . ARG A 1 72 ? -4.995 4.758 23.278 1.00 86.94 72 ARG A O 1
ATOM 582 N N . SER A 1 73 ? -6.140 4.263 21.413 1.00 75.12 73 SER A N 1
ATOM 583 C CA . SER A 1 73 ? -7.435 4.798 21.850 1.00 75.12 73 SER A CA 1
ATOM 584 C C . SER A 1 73 ? -8.338 3.758 22.526 1.00 75.12 73 SER A C 1
ATOM 586 O O . SER A 1 73 ? -9.470 4.095 22.869 1.00 75.12 73 SER A O 1
ATOM 588 N N . LYS A 1 74 ? -7.874 2.513 22.675 1.00 64.31 74 LYS A N 1
ATOM 589 C CA . LYS A 1 74 ? -8.538 1.444 23.430 1.00 64.31 74 LYS A CA 1
ATOM 590 C C . LYS A 1 74 ? -7.909 1.302 24.807 1.00 64.31 74 LYS A C 1
ATOM 592 O O . LYS A 1 74 ? -8.676 0.964 25.731 1.00 64.31 74 LYS A O 1
#

Organism: Salmonella muenchen (NCBI:txid596)

Radius of gyration: 17.4 Å; chains: 1; bounding box: 50×22×44 Å

Secondary structure (DSSP, 8-state):
-HHHHHHHHHHHHTSPPPHHHHHHHHHHHHHHHHHHHHH---TTHHHHHHHHHHHHHHHHHHHHHHHHHHHHT-

Sequence (74 aa):
MWRKVLQEAGAASQKPATPEQRLIMYADLRGVLTKAVANTRHNQKAEAMAYIWSWLEAGERQAMSEIKQRERSK

Foldseek 3Di:
DVVVVVVVVVVVVPDPQALVRLLVVLVVVVVVVVVVLVPDPDPCVCVVCVVVVVVSVVSNVVSVVVVVVVVVVD

pLDDT: mean 86.29, std 9.25, range [63.06, 96.75]